Protein AF-A0A9X3ETC7-F1 (afdb_monomer_lite)

pLDDT: mean 92.32, std 11.46, range [46.12, 98.0]

Organism: NCBI:txid889268

InterPro domains:
  IPR002645 STAS domain [PF01740] (4-63)
  IPR002645 STAS domain [PS50801] (1-65)
  IPR036513 STAS domain superfamily [G3DSA:3.30.750.24] (1-65)
  IPR036513 STAS domain superfamily [SSF52091] (3-64)

Sequence (65 aa):
MVAEGRRHVVLDMTELTNIETPGVAAVVALHKHTREIGGEVRIVGINAQPLAIFKLLRFDKVFDL

Foldseek 3Di:
DPPPLPQEAEAECQVPADDDPVRVVVVVVVQVVSVVSVHHYAYPNDDHHRVVVCVVVVVCVVRVD

Secondary structure (DSSP, 8-state):
---S--SEEEEE-TT-----HHHHHHHHHHHHHHHHTT-EEEEES--HHHHHHHHHTT-HHHHT-

Structure (mmCIF, N/CA/C/O backbone):
data_AF-A0A9X3ETC7-F1
#
_entry.id   AF-A0A9X3ETC7-F1
#
loop_
_atom_site.group_PDB
_atom_site.id
_atom_site.type_symbol
_atom_site.label_atom_id
_atom_site.label_alt_id
_atom_site.label_comp_id
_atom_site.label_asym_id
_atom_site.label_entity_id
_atom_site.label_seq_id
_a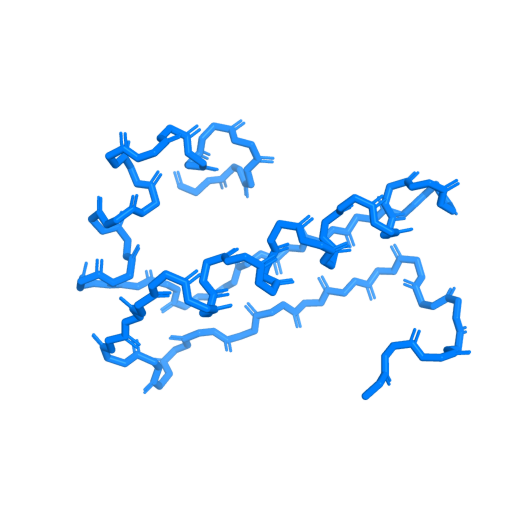tom_site.pdbx_PDB_ins_code
_atom_site.Cartn_x
_atom_site.Cartn_y
_atom_site.Cartn_z
_atom_site.occupancy
_atom_site.B_iso_or_equiv
_atom_site.auth_seq_id
_atom_site.auth_comp_id
_atom_site.auth_asym_id
_atom_site.auth_atom_id
_atom_site.pdbx_PDB_model_num
ATOM 1 N N . MET A 1 1 ? 8.257 -12.625 1.279 1.00 46.12 1 MET A N 1
ATOM 2 C CA . MET A 1 1 ? 8.862 -12.601 -0.071 1.00 46.12 1 MET A CA 1
ATOM 3 C C . MET A 1 1 ? 7.790 -12.933 -1.099 1.00 46.12 1 MET A C 1
ATOM 5 O O . MET A 1 1 ? 7.143 -13.961 -0.949 1.00 46.12 1 MET A O 1
ATOM 9 N N . VAL A 1 2 ? 7.586 -12.089 -2.116 1.00 51.22 2 VAL A N 1
ATOM 10 C CA . VAL A 1 2 ? 6.790 -12.426 -3.315 1.00 51.22 2 VAL A CA 1
ATOM 11 C C . VAL A 1 2 ? 7.735 -13.114 -4.300 1.00 51.22 2 VAL A C 1
ATOM 13 O O . VAL A 1 2 ? 8.233 -12.494 -5.225 1.00 51.22 2 VAL A O 1
ATOM 16 N N . ALA A 1 3 ? 8.087 -14.370 -4.018 1.00 53.19 3 ALA A N 1
ATOM 17 C CA . ALA A 1 3 ? 9.077 -15.128 -4.795 1.00 53.19 3 ALA A CA 1
ATOM 18 C C . ALA A 1 3 ? 8.451 -16.031 -5.878 1.00 53.19 3 ALA A C 1
ATOM 20 O O . ALA A 1 3 ? 9.168 -16.679 -6.627 1.00 53.19 3 ALA A O 1
ATOM 21 N N . GLU A 1 4 ? 7.121 -16.080 -5.985 1.00 60.69 4 GLU A N 1
ATOM 22 C CA . GLU A 1 4 ? 6.420 -17.102 -6.785 1.00 60.69 4 GLU A CA 1
ATOM 23 C C . GLU A 1 4 ? 5.813 -16.575 -8.096 1.00 60.69 4 GLU A C 1
ATOM 25 O O . GLU A 1 4 ? 4.969 -17.239 -8.689 1.00 60.69 4 GLU A O 1
ATOM 30 N N . GLY A 1 5 ? 6.178 -15.373 -8.560 1.00 61.47 5 GLY A N 1
ATOM 31 C CA . GLY A 1 5 ? 5.607 -14.827 -9.802 1.00 61.47 5 GLY A CA 1
ATOM 32 C C . GLY A 1 5 ? 4.083 -14.643 -9.737 1.00 61.47 5 GLY A C 1
ATOM 33 O O . GLY A 1 5 ? 3.384 -14.777 -10.744 1.00 61.47 5 GLY A O 1
ATOM 34 N N . ARG A 1 6 ? 3.540 -14.371 -8.541 1.00 77.25 6 ARG A N 1
ATOM 35 C CA . ARG A 1 6 ? 2.104 -14.131 -8.359 1.00 77.25 6 ARG A CA 1
ATOM 36 C C . ARG A 1 6 ? 1.705 -12.866 -9.105 1.00 77.25 6 ARG A C 1
ATOM 38 O O . ARG A 1 6 ? 1.999 -11.759 -8.672 1.00 77.25 6 ARG A O 1
ATOM 45 N N . ARG A 1 7 ? 0.997 -13.061 -10.216 1.00 86.69 7 ARG A N 1
ATOM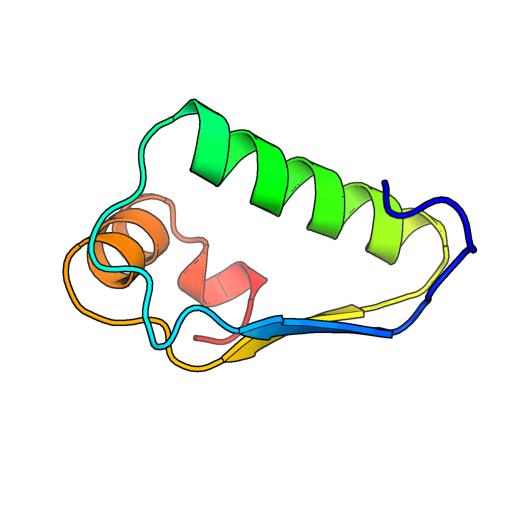 46 C CA . ARG A 1 7 ? 0.484 -11.979 -11.066 1.00 86.69 7 ARG A CA 1
ATOM 47 C C . ARG A 1 7 ? -0.677 -11.214 -10.440 1.00 86.69 7 ARG A C 1
ATOM 49 O O . ARG A 1 7 ? -0.961 -10.115 -10.875 1.00 86.69 7 ARG A O 1
ATOM 56 N N . HIS A 1 8 ? -1.353 -11.766 -9.440 1.00 93.12 8 HIS A N 1
ATOM 57 C CA . HIS A 1 8 ? -2.445 -11.076 -8.760 1.00 93.12 8 HIS A CA 1
ATOM 58 C C . HIS A 1 8 ? -2.172 -11.095 -7.265 1.00 93.12 8 HIS A C 1
ATOM 60 O O . HIS A 1 8 ? -2.053 -12.166 -6.665 1.00 93.12 8 HIS A O 1
ATOM 66 N N . VAL A 1 9 ? -2.040 -9.908 -6.680 1.00 94.56 9 VAL A N 1
ATOM 67 C CA . VAL A 1 9 ? -1.763 -9.737 -5.256 1.00 94.56 9 VAL A CA 1
ATOM 68 C C . VAL A 1 9 ? -2.852 -8.869 -4.648 1.00 94.56 9 VAL A C 1
ATOM 70 O O . VAL A 1 9 ? -3.064 -7.739 -5.079 1.00 94.56 9 VAL A O 1
ATOM 73 N N . VAL A 1 10 ? -3.531 -9.395 -3.631 1.00 96.19 10 VAL A N 1
ATOM 74 C CA . VAL A 1 10 ? -4.427 -8.606 -2.784 1.00 96.19 10 VAL A CA 1
ATOM 75 C C . VAL A 1 10 ? -3.656 -8.218 -1.531 1.00 96.19 10 VAL A C 1
ATOM 77 O O . VAL A 1 10 ? -3.184 -9.088 -0.800 1.00 96.19 10 VAL A O 1
ATOM 80 N N . LEU A 1 11 ? -3.504 -6.916 -1.309 1.00 95.94 11 LEU A N 1
ATOM 81 C CA . LEU A 1 11 ? -2.936 -6.358 -0.092 1.00 95.94 11 LEU A CA 1
ATOM 82 C C . LEU A 1 11 ? -4.080 -5.920 0.825 1.00 95.94 11 LEU A C 1
ATOM 84 O O . LEU A 1 11 ? -4.693 -4.874 0.609 1.00 95.94 11 LEU A O 1
ATOM 88 N N . ASP A 1 12 ? -4.371 -6.745 1.827 1.00 97.12 12 ASP A N 1
ATOM 89 C CA . ASP A 1 12 ? -5.344 -6.422 2.869 1.00 97.12 12 ASP A CA 1
ATOM 90 C C . ASP A 1 12 ? -4.705 -5.523 3.931 1.00 97.12 12 ASP A C 1
ATOM 92 O O . ASP A 1 12 ? -3.714 -5.887 4.565 1.00 97.12 12 ASP A O 1
ATOM 96 N N . MET A 1 13 ? -5.258 -4.322 4.078 1.00 97.06 13 MET A N 1
ATOM 97 C CA . MET A 1 13 ? -4.822 -3.299 5.025 1.00 97.06 13 MET A CA 1
ATOM 98 C C . MET A 1 13 ? -5.892 -3.007 6.085 1.00 97.06 13 MET A C 1
ATOM 100 O O . MET A 1 13 ? -5.795 -1.990 6.765 1.00 97.06 13 MET A O 1
ATOM 104 N N . THR A 1 14 ? -6.898 -3.876 6.247 1.00 97.88 14 THR A N 1
ATOM 105 C CA . THR A 1 14 ? -8.025 -3.667 7.175 1.00 97.88 14 THR A CA 1
ATOM 106 C C . THR A 1 14 ? -7.561 -3.424 8.614 1.00 97.88 14 THR A C 1
ATOM 108 O O . THR A 1 14 ? -8.070 -2.526 9.282 1.00 97.88 14 THR A O 1
ATOM 111 N N . GLU A 1 15 ? -6.558 -4.173 9.082 1.00 97.62 15 GLU A N 1
ATOM 112 C CA . GLU A 1 15 ? -5.992 -4.033 10.434 1.00 97.62 15 GLU A CA 1
ATOM 113 C C . GLU A 1 15 ? -4.822 -3.035 10.512 1.00 97.62 15 GLU A C 1
ATOM 115 O O . GLU A 1 15 ? -4.275 -2.788 11.590 1.00 97.62 15 GLU A O 1
ATOM 120 N N . LEU A 1 16 ? -4.415 -2.444 9.383 1.00 97.00 16 LEU A N 1
ATOM 121 C CA . LEU A 1 16 ? -3.302 -1.505 9.354 1.00 97.00 16 LEU A CA 1
ATOM 122 C C . LEU A 1 16 ? -3.776 -0.117 9.781 1.00 97.00 16 LEU A C 1
ATOM 124 O O . LEU A 1 16 ? -4.432 0.600 9.030 1.00 97.00 16 LEU A O 1
ATOM 128 N N . THR A 1 17 ? -3.388 0.286 10.985 1.00 97.19 17 THR A N 1
ATOM 129 C CA . THR A 1 17 ? -3.769 1.590 11.537 1.00 97.19 17 THR A CA 1
ATOM 130 C C . THR A 1 17 ? -2.821 2.710 11.125 1.00 97.19 17 THR A C 1
ATOM 132 O O . THR A 1 17 ? -3.278 3.837 10.946 1.00 97.19 17 THR A O 1
ATOM 135 N N . ASN A 1 18 ? -1.533 2.401 10.931 1.00 97.50 18 ASN A N 1
ATOM 136 C CA . ASN A 1 18 ? -0.486 3.364 10.594 1.00 97.50 18 ASN A CA 1
ATOM 137 C C . ASN A 1 18 ? 0.489 2.827 9.535 1.00 97.50 18 ASN A C 1
ATOM 139 O O . ASN A 1 18 ? 0.746 1.626 9.464 1.00 97.50 18 ASN A O 1
ATOM 143 N N . ILE A 1 19 ? 1.079 3.724 8.742 1.00 97.31 19 ILE A N 1
ATOM 144 C CA . ILE A 1 19 ? 2.134 3.408 7.774 1.00 97.31 19 ILE A CA 1
ATOM 145 C C . ILE A 1 19 ? 3.181 4.522 7.717 1.00 97.31 19 ILE A C 1
ATOM 147 O O . ILE A 1 19 ? 2.857 5.707 7.722 1.00 97.31 19 ILE A O 1
ATOM 151 N N . GLU A 1 20 ? 4.448 4.130 7.604 1.00 96.88 20 GLU A N 1
ATOM 152 C CA . GLU A 1 20 ? 5.575 5.053 7.451 1.00 96.88 20 GLU A CA 1
ATOM 153 C C . GLU A 1 20 ? 6.311 4.840 6.123 1.00 96.88 20 GLU A C 1
ATOM 155 O O . GLU A 1 20 ? 6.007 3.923 5.353 1.00 96.88 20 GLU A O 1
ATOM 160 N N . THR A 1 21 ? 7.316 5.678 5.860 1.00 96.25 21 THR A N 1
ATOM 161 C CA . THR A 1 21 ? 8.120 5.683 4.631 1.00 96.25 21 THR A CA 1
ATOM 162 C C . THR A 1 21 ? 8.593 4.290 4.182 1.00 96.25 21 THR A C 1
ATOM 164 O O . THR A 1 21 ? 8.445 3.992 2.994 1.00 96.25 21 THR A O 1
ATOM 167 N N . PRO A 1 22 ? 9.092 3.391 5.061 1.00 97.38 22 PRO A N 1
ATOM 168 C CA . PRO A 1 22 ? 9.487 2.044 4.640 1.00 97.38 22 PRO A CA 1
ATOM 169 C C . PRO A 1 22 ? 8.309 1.190 4.152 1.00 97.38 22 PRO A C 1
ATOM 171 O O . PRO A 1 22 ? 8.438 0.464 3.168 1.00 97.38 22 PRO A O 1
ATOM 174 N N . GLY A 1 23 ? 7.146 1.302 4.802 1.00 96.38 23 GLY A N 1
ATOM 175 C CA . GLY A 1 23 ? 5.932 0.590 4.399 1.00 96.38 23 GLY A CA 1
ATOM 176 C C . GLY A 1 23 ? 5.417 1.081 3.049 1.00 96.38 23 GLY A C 1
ATOM 177 O O . GLY A 1 23 ? 5.119 0.278 2.167 1.00 96.38 23 GLY A O 1
ATOM 178 N N . VAL A 1 24 ? 5.406 2.400 2.844 1.00 96.94 24 VAL A N 1
ATOM 179 C CA . VAL A 1 24 ? 5.054 3.006 1.552 1.00 96.94 24 VAL A CA 1
ATOM 180 C C . VAL A 1 24 ? 6.003 2.521 0.449 1.00 96.94 24 VAL A C 1
ATOM 182 O O . VAL A 1 24 ? 5.549 2.101 -0.617 1.00 96.94 24 VAL A O 1
ATOM 185 N N . ALA A 1 25 ? 7.315 2.512 0.708 1.00 96.94 25 ALA A N 1
ATOM 186 C CA . ALA A 1 25 ? 8.310 2.026 -0.245 1.00 96.94 25 ALA A CA 1
ATOM 187 C C . ALA A 1 25 ? 8.099 0.545 -0.604 1.00 96.94 25 ALA A C 1
ATOM 189 O O . ALA A 1 25 ? 8.209 0.178 -1.775 1.00 96.94 25 ALA A O 1
ATOM 190 N N . ALA A 1 26 ? 7.738 -0.294 0.373 1.00 96.88 26 ALA A N 1
ATOM 191 C CA . ALA A 1 26 ? 7.440 -1.704 0.144 1.00 96.88 26 ALA A CA 1
ATOM 192 C C . ALA A 1 26 ? 6.215 -1.905 -0.767 1.00 96.88 26 ALA A C 1
ATOM 194 O O . ALA A 1 26 ? 6.272 -2.726 -1.683 1.00 96.88 26 ALA A O 1
ATOM 195 N N . VAL A 1 27 ? 5.139 -1.130 -0.578 1.00 96.44 27 VAL A N 1
ATOM 196 C CA . VAL A 1 27 ? 3.949 -1.203 -1.450 1.00 96.44 27 VAL A CA 1
ATOM 197 C C . VAL A 1 27 ? 4.282 -0.776 -2.881 1.00 96.44 27 VAL A C 1
ATOM 199 O O . VAL A 1 27 ? 3.875 -1.436 -3.837 1.00 96.44 27 VAL A O 1
ATOM 202 N N . VAL A 1 28 ? 5.080 0.281 -3.048 1.00 96.00 28 VAL A N 1
ATOM 203 C CA . VAL A 1 28 ? 5.532 0.734 -4.374 1.00 96.00 28 VAL A CA 1
ATOM 204 C C . VAL A 1 28 ? 6.403 -0.323 -5.055 1.00 96.00 28 VAL A C 1
ATOM 206 O O . VAL A 1 28 ? 6.218 -0.596 -6.242 1.00 96.00 28 VAL A O 1
ATOM 209 N N . ALA A 1 29 ? 7.337 -0.936 -4.324 1.00 95.94 29 ALA A N 1
ATOM 210 C CA . ALA A 1 29 ? 8.185 -2.001 -4.853 1.00 95.94 29 ALA A CA 1
ATOM 211 C C . ALA A 1 29 ? 7.354 -3.217 -5.291 1.00 95.94 29 ALA A C 1
ATOM 213 O O . ALA A 1 29 ? 7.559 -3.734 -6.389 1.00 95.94 29 ALA A O 1
ATOM 214 N N . LEU A 1 30 ? 6.370 -3.618 -4.479 1.00 94.81 30 LEU A N 1
ATOM 215 C CA . LEU A 1 30 ? 5.433 -4.688 -4.811 1.00 94.81 30 LEU A CA 1
ATOM 216 C C . LEU A 1 30 ? 4.639 -4.372 -6.085 1.00 94.81 30 LEU A C 1
ATOM 218 O O . LEU A 1 30 ? 4.549 -5.219 -6.972 1.00 94.81 30 LEU A O 1
ATOM 222 N N . HIS A 1 31 ? 4.097 -3.158 -6.199 1.00 94.81 31 HIS A N 1
ATOM 223 C CA . HIS A 1 31 ? 3.355 -2.727 -7.383 1.00 94.81 31 HIS A CA 1
ATOM 224 C C . HIS A 1 31 ? 4.215 -2.778 -8.648 1.00 94.81 31 HIS A C 1
ATOM 226 O O . HIS A 1 31 ? 3.794 -3.358 -9.647 1.00 94.81 31 HIS A O 1
ATOM 232 N N . LYS A 1 32 ? 5.437 -2.231 -8.599 1.00 94.44 32 LYS A N 1
ATOM 233 C CA . LYS A 1 32 ? 6.376 -2.256 -9.732 1.00 94.44 32 LYS A CA 1
ATOM 234 C C . LYS A 1 32 ? 6.698 -3.682 -10.164 1.00 94.44 32 LYS A C 1
ATOM 236 O O . LYS A 1 32 ? 6.477 -4.022 -11.321 1.00 94.44 32 LYS A O 1
ATOM 241 N N . HIS A 1 33 ? 7.123 -4.520 -9.222 1.00 93.31 33 HIS A N 1
ATOM 242 C CA . HIS A 1 33 ? 7.494 -5.901 -9.510 1.00 93.31 33 HIS A CA 1
ATOM 243 C C . HIS A 1 33 ? 6.324 -6.707 -10.090 1.00 93.31 33 HIS A C 1
ATOM 245 O O . HIS A 1 33 ? 6.485 -7.448 -11.056 1.00 93.31 33 HIS A O 1
ATOM 251 N N . THR A 1 34 ? 5.118 -6.523 -9.543 1.00 93.44 34 THR A N 1
ATOM 252 C CA . THR A 1 34 ? 3.921 -7.220 -10.033 1.00 93.44 34 THR A CA 1
ATOM 253 C C . THR A 1 34 ? 3.545 -6.750 -11.443 1.00 93.44 34 THR A C 1
ATOM 255 O O . THR A 1 34 ? 3.187 -7.571 -12.283 1.00 93.44 34 THR A O 1
ATOM 258 N N . ARG A 1 35 ? 3.692 -5.454 -11.755 1.00 92.94 35 ARG A N 1
ATOM 259 C CA . ARG A 1 35 ? 3.452 -4.927 -13.109 1.00 92.94 35 ARG A CA 1
ATOM 260 C C . ARG A 1 35 ? 4.482 -5.391 -14.135 1.00 92.94 35 ARG A C 1
ATOM 262 O O . ARG A 1 35 ? 4.101 -5.646 -15.274 1.00 92.94 35 ARG A O 1
ATOM 269 N N . GLU A 1 36 ? 5.752 -5.520 -13.754 1.00 94.19 36 GLU A N 1
ATOM 270 C CA . GLU A 1 36 ? 6.826 -6.014 -14.635 1.00 94.19 36 GLU A CA 1
ATOM 271 C C . GLU A 1 36 ? 6.539 -7.425 -15.171 1.00 94.19 36 GLU A C 1
ATOM 273 O O . GLU A 1 36 ? 6.897 -7.741 -16.302 1.00 94.19 36 GLU A O 1
ATOM 278 N N . ILE A 1 37 ? 5.827 -8.248 -14.397 1.00 92.44 37 ILE A N 1
ATOM 279 C CA . ILE A 1 37 ? 5.395 -9.595 -14.799 1.00 92.44 37 ILE A CA 1
ATOM 280 C C . ILE A 1 37 ? 3.967 -9.636 -15.380 1.00 92.44 37 ILE A C 1
ATOM 282 O O . ILE A 1 37 ? 3.366 -10.709 -15.477 1.00 92.44 37 ILE A O 1
ATOM 286 N N . GLY A 1 38 ? 3.404 -8.481 -15.759 1.00 94.25 38 GLY A N 1
ATOM 287 C CA . GLY A 1 38 ? 2.064 -8.365 -16.348 1.00 94.25 38 GLY A CA 1
ATOM 288 C C . GLY A 1 38 ? 0.919 -8.620 -15.364 1.00 94.25 38 GLY A C 1
ATOM 289 O O . GLY A 1 38 ? -0.143 -9.090 -15.766 1.00 94.25 38 GLY A O 1
ATOM 290 N N . GLY A 1 39 ? 1.156 -8.376 -14.077 1.00 94.31 39 GLY A N 1
ATOM 291 C CA . GLY A 1 39 ? 0.194 -8.556 -13.001 1.00 94.31 39 GLY A CA 1
ATOM 29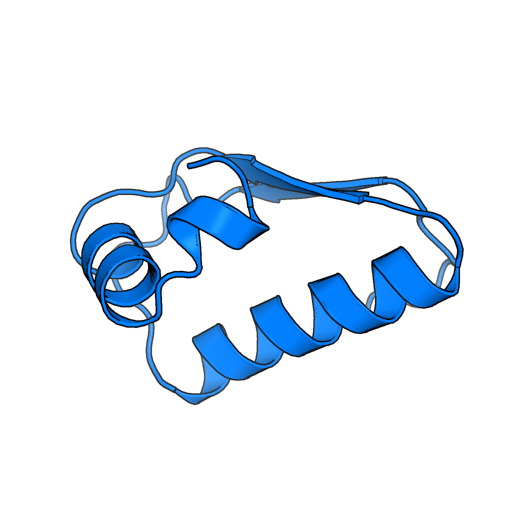2 C C . GLY A 1 39 ? -0.398 -7.259 -12.442 1.00 94.31 39 GLY A C 1
ATOM 293 O O . GLY A 1 39 ? -0.077 -6.153 -12.878 1.00 94.31 39 GLY A O 1
ATOM 294 N N . GLU A 1 40 ? -1.229 -7.413 -11.414 1.00 94.75 40 GLU A N 1
ATOM 295 C CA . GLU A 1 40 ? -1.946 -6.353 -10.708 1.00 94.75 40 GLU A CA 1
ATOM 296 C C . GLU A 1 40 ? -1.833 -6.515 -9.181 1.00 94.75 40 GLU A C 1
ATOM 298 O O . GLU A 1 40 ? -1.853 -7.628 -8.641 1.00 94.75 40 GLU A O 1
ATOM 303 N N . VAL A 1 41 ? -1.755 -5.378 -8.482 1.00 95.50 41 VAL A N 1
ATOM 304 C CA . VAL A 1 41 ? -1.912 -5.292 -7.025 1.00 95.50 41 VAL A CA 1
ATOM 305 C C . VAL A 1 41 ? -3.217 -4.570 -6.724 1.00 95.50 41 VAL A C 1
ATOM 307 O O . VAL A 1 41 ? -3.366 -3.414 -7.114 1.00 95.50 41 VAL A O 1
ATOM 310 N N . ARG A 1 42 ? -4.113 -5.215 -5.977 1.00 96.31 42 ARG A N 1
ATOM 311 C CA . ARG A 1 42 ? -5.330 -4.600 -5.442 1.00 96.31 42 ARG A CA 1
ATOM 312 C C . ARG A 1 42 ? -5.177 -4.366 -3.949 1.00 96.31 42 ARG A C 1
ATOM 314 O O . ARG A 1 42 ? -4.774 -5.272 -3.224 1.00 96.31 42 ARG A O 1
ATOM 321 N N . ILE A 1 43 ? -5.530 -3.173 -3.488 1.00 97.25 43 ILE A N 1
ATOM 322 C CA . ILE A 1 43 ? -5.529 -2.830 -2.065 1.00 97.25 43 ILE A CA 1
ATOM 323 C C . ILE A 1 43 ? -6.967 -2.888 -1.550 1.00 97.25 43 ILE A C 1
ATOM 325 O O . ILE A 1 43 ? -7.882 -2.393 -2.203 1.00 97.25 43 ILE A O 1
ATOM 329 N N . VAL A 1 44 ? -7.168 -3.508 -0.389 1.00 97.94 44 VAL A N 1
ATOM 330 C CA . VAL A 1 44 ? -8.474 -3.588 0.281 1.00 97.94 44 VAL A CA 1
ATOM 331 C C . VAL A 1 44 ? -8.345 -3.160 1.738 1.00 97.94 44 VAL A C 1
ATOM 333 O O . VAL A 1 44 ? -7.277 -3.272 2.334 1.00 97.94 44 VAL A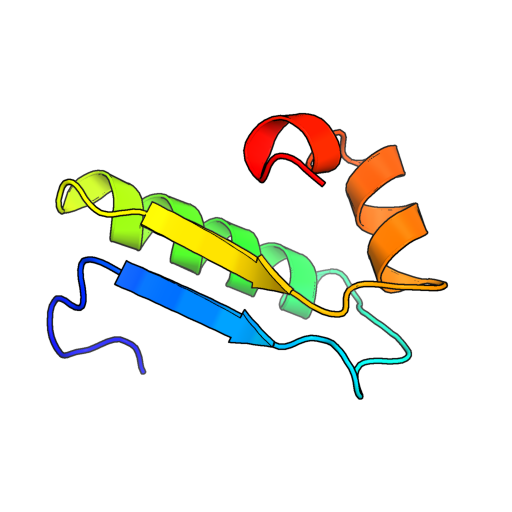 O 1
ATOM 336 N N . GLY A 1 45 ? -9.426 -2.628 2.310 1.00 97.75 45 GLY A N 1
ATOM 337 C CA . GLY A 1 45 ? -9.484 -2.285 3.735 1.00 97.75 45 GLY A CA 1
ATOM 338 C C . GLY A 1 45 ? -8.670 -1.060 4.165 1.00 97.75 45 GLY A C 1
ATOM 339 O O . GLY A 1 45 ? -8.658 -0.738 5.351 1.00 97.75 45 GLY A O 1
ATOM 340 N N . ILE A 1 46 ? -8.017 -0.349 3.239 1.00 97.75 46 ILE A N 1
ATOM 341 C CA . ILE A 1 46 ? -7.238 0.848 3.569 1.00 97.75 46 ILE A CA 1
ATOM 342 C C . ILE A 1 46 ? -8.139 1.949 4.147 1.00 97.75 46 ILE A C 1
ATOM 344 O O . ILE A 1 46 ? -9.173 2.309 3.585 1.00 97.75 46 ILE A O 1
ATOM 348 N N . ASN A 1 47 ? -7.743 2.496 5.291 1.00 97.50 47 ASN A N 1
ATOM 349 C CA . ASN A 1 47 ? -8.506 3.511 6.010 1.00 97.50 47 ASN A CA 1
ATOM 350 C C . ASN A 1 47 ? -7.563 4.477 6.756 1.00 97.50 47 ASN A C 1
ATOM 352 O O . ASN A 1 47 ? -6.344 4.387 6.611 1.00 97.50 47 ASN A O 1
ATOM 356 N N . ALA A 1 48 ? -8.132 5.439 7.491 1.00 97.06 48 ALA A N 1
ATOM 357 C CA . ALA A 1 48 ? -7.432 6.331 8.423 1.00 97.06 48 ALA A CA 1
ATOM 358 C C . ALA A 1 48 ? -6.094 6.916 7.898 1.00 97.06 48 ALA A C 1
ATOM 360 O O . ALA A 1 48 ? -6.059 7.510 6.815 1.00 97.06 48 ALA A O 1
ATOM 361 N N . GLN A 1 49 ? -5.009 6.803 8.680 1.00 97.69 49 GLN A N 1
ATOM 362 C CA . GLN A 1 49 ? -3.704 7.381 8.348 1.00 97.69 49 GLN A CA 1
ATOM 363 C C . GLN A 1 49 ? -3.128 6.800 7.038 1.00 97.69 49 GLN A C 1
ATOM 365 O O . GLN A 1 49 ? -2.741 7.604 6.186 1.00 97.69 49 GLN A O 1
ATOM 370 N N . PRO A 1 50 ? -3.125 5.472 6.790 1.00 98.00 50 PRO A N 1
ATOM 371 C CA . PRO A 1 50 ? -2.686 4.922 5.508 1.00 98.00 50 PRO A CA 1
ATOM 372 C C . PRO A 1 50 ? -3.391 5.523 4.290 1.00 98.00 50 PRO A C 1
ATOM 374 O O . PRO A 1 50 ? -2.720 5.921 3.336 1.00 98.00 50 PRO A O 1
ATOM 377 N N . LEU A 1 51 ? -4.720 5.672 4.328 1.00 98.00 51 LEU A N 1
ATOM 378 C CA . LEU A 1 51 ? -5.466 6.276 3.219 1.00 98.00 51 LEU A CA 1
ATOM 379 C C . LEU A 1 51 ? -5.077 7.746 3.004 1.00 98.00 5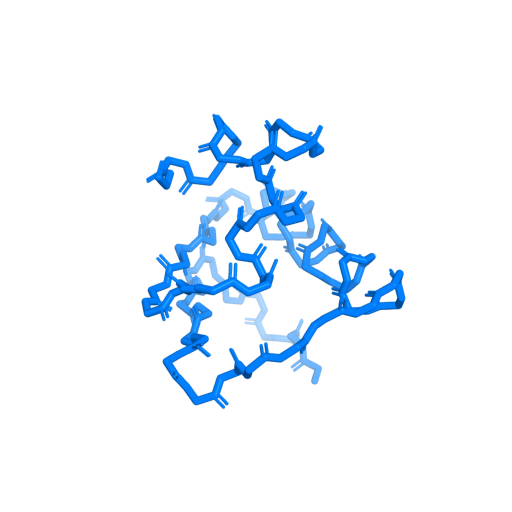1 LEU A C 1
ATOM 381 O O . LEU A 1 51 ? -4.925 8.186 1.864 1.00 98.00 51 LEU A O 1
ATOM 385 N N . ALA A 1 52 ? -4.891 8.508 4.085 1.00 98.00 52 ALA A N 1
ATOM 386 C CA . ALA A 1 52 ? -4.463 9.903 3.999 1.00 98.00 52 ALA A CA 1
ATOM 387 C C . ALA A 1 52 ? -3.070 10.035 3.361 1.00 98.00 52 ALA A C 1
ATOM 389 O O . ALA A 1 52 ? -2.879 10.875 2.479 1.00 98.00 52 ALA A O 1
ATOM 390 N N . ILE A 1 53 ? -2.121 9.173 3.744 1.00 97.88 53 ILE A N 1
ATOM 391 C CA . ILE A 1 53 ? -0.784 9.123 3.139 1.00 97.88 53 ILE A CA 1
ATOM 392 C C . ILE A 1 53 ? -0.872 8.755 1.653 1.00 97.88 53 ILE A C 1
ATOM 394 O O . ILE A 1 53 ? -0.242 9.411 0.824 1.00 97.88 53 ILE A O 1
ATOM 398 N N . PHE A 1 54 ? -1.692 7.767 1.284 1.00 97.62 54 PHE A N 1
ATOM 399 C CA . PHE A 1 54 ? -1.856 7.366 -0.118 1.00 97.62 54 PHE A CA 1
ATOM 400 C C . PHE A 1 54 ? -2.455 8.487 -0.971 1.00 97.62 54 PHE A C 1
ATOM 402 O O . PHE A 1 54 ? -1.953 8.748 -2.063 1.00 97.62 54 PHE A O 1
ATOM 409 N N . LYS A 1 55 ? -3.458 9.212 -0.466 1.00 97.50 55 LYS A N 1
ATOM 410 C CA . LYS A 1 55 ? -4.028 10.384 -1.151 1.00 97.50 55 LYS A CA 1
ATOM 411 C C . LYS A 1 55 ? -3.028 11.531 -1.276 1.00 97.50 55 LYS A C 1
ATOM 413 O O . LYS A 1 55 ? -2.926 12.145 -2.338 1.00 97.50 55 LYS A O 1
ATOM 418 N N . LEU A 1 56 ? -2.255 11.802 -0.221 1.00 97.75 56 LEU A N 1
ATOM 419 C CA . LEU A 1 56 ? -1.205 12.825 -0.234 1.00 97.75 56 LEU A CA 1
ATOM 420 C C . LEU A 1 56 ? -0.159 12.538 -1.320 1.00 97.75 56 LEU A C 1
ATOM 422 O O . LEU A 1 56 ? 0.228 13.437 -2.064 1.00 97.75 56 LEU A O 1
ATOM 426 N N . LEU A 1 57 ? 0.250 11.274 -1.446 1.00 96.62 57 LEU A N 1
ATOM 427 C CA . LEU A 1 57 ? 1.202 10.808 -2.457 1.00 96.62 57 LEU A CA 1
ATOM 428 C C . LEU A 1 57 ? 0.570 10.5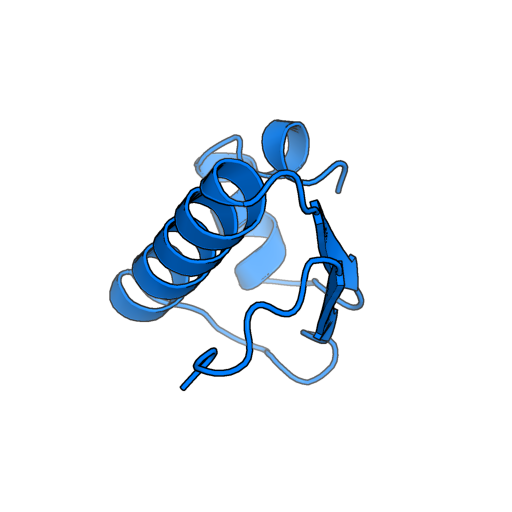64 -3.832 1.00 96.62 57 LEU A C 1
ATOM 430 O O . LEU A 1 57 ? 1.275 10.192 -4.769 1.00 96.62 57 LEU A O 1
ATOM 434 N N . ARG A 1 58 ? -0.743 10.791 -3.971 1.00 96.50 58 ARG A N 1
ATOM 435 C CA . ARG A 1 58 ? -1.516 10.578 -5.204 1.00 96.50 58 ARG A CA 1
ATOM 436 C C . ARG A 1 58 ? -1.535 9.118 -5.669 1.00 96.50 58 ARG A C 1
ATOM 438 O O . ARG A 1 58 ? -1.735 8.839 -6.850 1.00 96.50 58 ARG A O 1
ATOM 445 N N . PHE A 1 59 ? -1.310 8.197 -4.737 1.00 96.62 59 PHE A N 1
ATOM 446 C CA . PHE A 1 59 ? -1.343 6.755 -4.953 1.00 96.62 59 PHE A CA 1
ATOM 447 C C . PHE A 1 59 ? -2.768 6.211 -5.002 1.00 96.62 59 PHE A C 1
ATOM 449 O O . PHE A 1 59 ? -2.987 5.176 -5.617 1.00 96.62 59 PHE A O 1
ATOM 456 N N . ASP A 1 60 ? -3.747 6.936 -4.465 1.00 93.81 60 ASP A N 1
ATOM 457 C CA . ASP A 1 60 ? -5.173 6.679 -4.695 1.00 93.81 60 ASP A CA 1
ATOM 458 C C . ASP A 1 60 ? -5.503 6.519 -6.189 1.00 93.81 60 ASP A C 1
ATOM 460 O O . ASP A 1 60 ? -6.228 5.612 -6.573 1.00 93.81 60 ASP A O 1
ATOM 464 N N . LYS A 1 61 ? -4.863 7.312 -7.055 1.00 94.06 61 LYS A N 1
ATOM 465 C CA . LYS A 1 61 ? -5.019 7.220 -8.518 1.00 94.06 61 LYS A CA 1
ATOM 466 C C . LYS A 1 61 ? -4.253 6.072 -9.172 1.00 94.06 61 LYS A C 1
ATOM 468 O O . LYS A 1 61 ? -4.503 5.754 -10.326 1.00 94.06 61 LYS A O 1
ATOM 473 N N . VAL A 1 62 ? -3.245 5.539 -8.488 1.00 94.31 62 VAL A N 1
ATOM 474 C CA . VAL A 1 62 ? -2.389 4.456 -8.998 1.00 94.31 62 VAL A CA 1
ATOM 475 C C . VAL A 1 62 ? -2.984 3.092 -8.653 1.00 94.31 62 VAL A C 1
ATOM 477 O O . VAL A 1 62 ? -2.799 2.141 -9.408 1.00 94.31 62 VAL A O 1
ATOM 480 N N . PHE A 1 63 ? -3.674 3.007 -7.514 1.00 93.62 63 PHE A N 1
ATOM 481 C CA . PHE A 1 63 ? -4.258 1.782 -6.968 1.00 93.62 63 PHE A CA 1
ATOM 482 C C . PHE A 1 63 ? -5.796 1.764 -7.002 1.00 93.62 63 PHE A C 1
ATOM 484 O O . PHE A 1 63 ? -6.380 0.848 -6.431 1.00 93.62 63 PHE A O 1
ATOM 491 N N . ASP A 1 64 ? -6.425 2.757 -7.640 1.00 92.19 64 ASP A N 1
ATOM 492 C CA . ASP A 1 64 ? -7.882 2.913 -7.759 1.00 92.19 64 ASP A CA 1
ATOM 493 C C . ASP A 1 64 ? -8.623 2.843 -6.399 1.00 92.19 64 ASP A C 1
ATOM 495 O O . ASP A 1 64 ? -9.499 1.999 -6.199 1.00 92.19 64 ASP A O 1
ATOM 499 N N . LEU A 1 65 ? -8.243 3.727 -5.455 1.00 89.00 65 LEU A N 1
ATOM 500 C CA . LEU A 1 65 ? -8.718 3.769 -4.050 1.00 89.00 65 LEU A CA 1
ATOM 501 C C . LEU A 1 65 ? -9.679 4.918 -3.713 1.00 89.00 65 LEU A C 1
ATOM 503 O O . LEU A 1 65 ? -9.558 6.011 -4.311 1.00 89.00 65 LEU A O 1
#

Radius of gyration: 11.5 Å; chains: 1; bounding box: 19×30×28 Å